Protein AF-A0A2M7E828-F1 (afdb_monomer_lite)

Foldseek 3Di:
DPDPLNVVVVLQVVDCQQDDPNDGNLVSLLVCLVVVPVVSVVSLCVDPVSQVQQWDWADCVVPPPDDDDDTDIGGNSVSVSVVSVDPVNDDDDDDD

Sequence (96 aa):
MENLLDNLKTLLQKDERFISEGELLKNKVVELALKLDKDLIELLLSDKQMKEIFFVEISPSSLRGAERRSNLIIFDKDKFIRFVSNKQFLPDSYTS

InterPro domains:
  IPR022221 Type III restriction/modification enzyme methylation subunit [PF12564] (72-95)

pLDDT: mean 84.22, std 16.23, range [42.56, 98.06]

Radius of gyration: 15.74 Å; chains: 1; bounding box: 30×23×56 Å

Organism: NCBI:txid2014290

Structure (mmCIF, N/CA/C/O backbone):
data_AF-A0A2M7E828-F1
#
_entry.id   AF-A0A2M7E828-F1
#
loop_
_atom_site.group_PDB
_atom_site.id
_atom_site.type_symbol
_atom_site.label_atom_id
_atom_site.label_alt_id
_atom_site.label_comp_id
_atom_site.label_asym_id
_atom_site.label_entity_id
_atom_site.label_seq_id
_atom_site.pdbx_PDB_ins_code
_atom_site.Cartn_x
_atom_site.Cartn_y
_atom_site.Cartn_z
_atom_site.occupancy
_atom_site.B_iso_or_equiv
_atom_site.auth_seq_id
_atom_site.auth_comp_id
_atom_site.auth_asym_id
_atom_site.auth_atom_id
_atom_site.pdbx_PDB_model_num
ATOM 1 N N . MET A 1 1 ? 14.823 7.291 14.756 1.00 42.56 1 MET A N 1
ATOM 2 C CA . MET A 1 1 ? 14.476 6.457 13.590 1.00 42.56 1 MET A CA 1
ATOM 3 C C . MET A 1 1 ? 12.996 6.204 13.698 1.00 42.56 1 MET A C 1
ATOM 5 O O . MET A 1 1 ? 12.603 5.461 14.586 1.00 42.56 1 MET A O 1
ATOM 9 N N . GLU A 1 2 ? 12.189 6.906 12.910 1.00 53.56 2 GLU A N 1
ATOM 10 C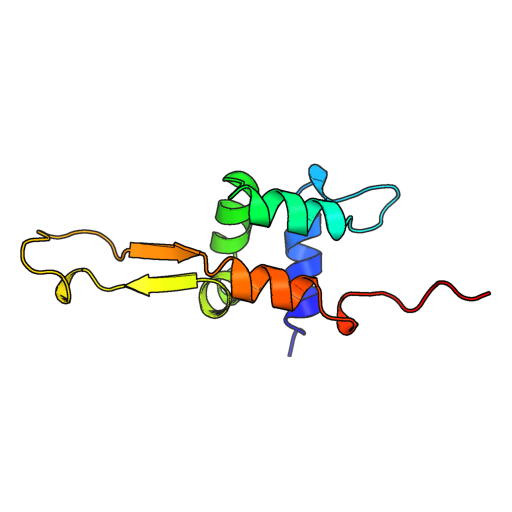 CA . GLU A 1 2 ? 10.764 6.593 12.841 1.00 53.56 2 GLU A CA 1
ATOM 11 C C . GLU A 1 2 ? 10.606 5.159 12.335 1.00 53.56 2 GLU A C 1
ATOM 13 O O . GLU A 1 2 ? 11.278 4.733 11.389 1.00 53.56 2 GLU A O 1
ATOM 18 N N . ASN A 1 3 ? 9.781 4.380 13.025 1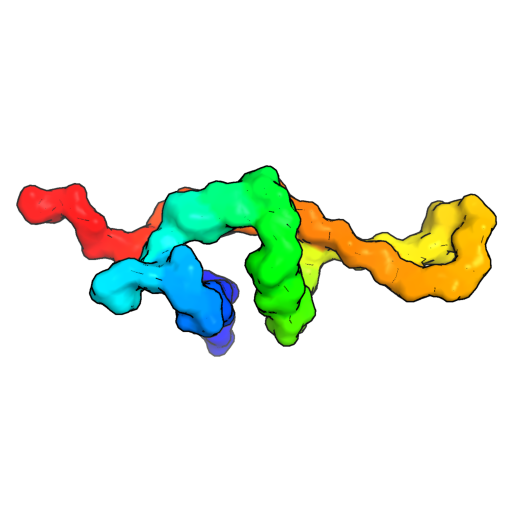.00 84.75 3 ASN A N 1
ATOM 19 C CA . ASN A 1 3 ? 9.486 3.022 12.620 1.00 84.75 3 ASN A CA 1
ATOM 20 C C . ASN A 1 3 ? 8.675 3.089 11.318 1.00 84.75 3 ASN A C 1
ATOM 22 O O . ASN A 1 3 ? 7.678 3.804 11.251 1.00 84.75 3 ASN A O 1
ATOM 26 N N . LEU A 1 4 ? 9.076 2.337 10.287 1.00 88.06 4 LEU A N 1
ATOM 27 C CA . LEU A 1 4 ? 8.328 2.213 9.026 1.00 88.06 4 LEU A CA 1
ATOM 28 C C . LEU A 1 4 ? 6.835 1.949 9.269 1.00 88.06 4 LEU A C 1
ATOM 30 O O . LEU A 1 4 ? 5.979 2.453 8.547 1.00 88.06 4 LEU A O 1
ATOM 34 N N . LEU A 1 5 ? 6.543 1.160 10.302 1.00 86.75 5 LEU A N 1
ATOM 35 C CA . LEU A 1 5 ? 5.189 0.865 10.729 1.00 86.75 5 LEU A CA 1
ATOM 36 C C . LEU A 1 5 ? 4.423 2.116 11.180 1.00 86.75 5 LEU A C 1
ATOM 38 O O . LEU A 1 5 ? 3.281 2.304 10.766 1.00 86.75 5 LEU A O 1
ATOM 42 N N . ASP A 1 6 ? 5.035 2.952 12.015 1.00 88.81 6 ASP A N 1
ATOM 43 C CA . ASP A 1 6 ? 4.398 4.146 12.578 1.00 88.81 6 ASP A CA 1
ATOM 44 C C . ASP A 1 6 ? 4.166 5.199 11.490 1.00 88.81 6 ASP A C 1
ATOM 46 O O . ASP A 1 6 ? 3.094 5.807 11.425 1.00 88.81 6 ASP A O 1
ATOM 50 N N . ASN A 1 7 ? 5.117 5.329 10.560 1.00 91.88 7 ASN A N 1
ATOM 51 C CA . ASN A 1 7 ? 4.975 6.195 9.390 1.00 91.88 7 ASN A CA 1
ATOM 52 C C . ASN A 1 7 ? 3.838 5.720 8.484 1.00 91.88 7 ASN A C 1
ATOM 54 O O . ASN A 1 7 ? 2.989 6.522 8.094 1.00 91.88 7 ASN A O 1
ATOM 58 N N . LEU A 1 8 ? 3.751 4.412 8.213 1.00 93.56 8 LEU A N 1
ATOM 59 C CA . LEU A 1 8 ? 2.650 3.865 7.425 1.00 93.56 8 LEU A CA 1
ATOM 60 C C . LEU A 1 8 ? 1.295 4.069 8.120 1.00 93.56 8 LEU A C 1
ATOM 62 O O . LEU A 1 8 ? 0.335 4.460 7.462 1.00 93.56 8 LEU A O 1
ATOM 66 N N . LYS A 1 9 ? 1.197 3.849 9.437 1.00 91.12 9 LYS A N 1
ATOM 67 C CA . LYS A 1 9 ? -0.048 4.075 10.195 1.00 91.12 9 LYS A CA 1
ATOM 68 C C . LYS A 1 9 ? -0.493 5.534 10.124 1.00 91.12 9 LYS A C 1
ATOM 70 O O . LYS A 1 9 ? -1.639 5.796 9.772 1.00 91.12 9 LYS A O 1
ATOM 75 N N . THR A 1 10 ? 0.425 6.463 10.385 1.00 92.38 10 THR A N 1
ATOM 76 C CA . THR A 1 10 ? 0.163 7.911 10.331 1.00 92.38 10 THR A CA 1
ATOM 77 C C . THR A 1 10 ? -0.275 8.342 8.934 1.00 92.38 10 THR A C 1
ATOM 79 O O . THR A 1 10 ? -1.168 9.173 8.778 1.00 92.38 10 THR A O 1
ATOM 82 N N . LEU A 1 11 ? 0.329 7.765 7.893 1.00 95.06 11 LEU A N 1
ATOM 83 C CA . LEU A 1 11 ? -0.040 8.052 6.514 1.00 95.06 11 LEU A CA 1
ATOM 84 C C . LEU A 1 11 ? -1.444 7.533 6.183 1.00 95.06 11 LEU A C 1
ATOM 86 O O . LEU A 1 11 ? -2.246 8.286 5.641 1.00 95.06 11 LEU A O 1
ATOM 90 N N . LEU A 1 12 ? -1.754 6.283 6.539 1.00 94.69 12 LEU A N 1
ATOM 91 C CA . LEU A 1 12 ? -3.066 5.675 6.293 1.00 94.69 12 LEU A CA 1
ATOM 92 C C . LEU A 1 12 ? -4.186 6.360 7.088 1.00 94.69 12 LEU A C 1
ATOM 94 O O . LEU A 1 12 ? -5.308 6.426 6.606 1.00 94.69 12 LEU A O 1
ATOM 98 N N . GLN A 1 13 ? -3.888 6.931 8.259 1.00 93.31 13 GLN A N 1
ATOM 99 C CA . GLN A 1 13 ? -4.845 7.730 9.036 1.00 93.31 13 GLN A CA 1
ATOM 100 C C . GLN A 1 13 ? -5.326 9.002 8.324 1.00 93.31 13 GLN A C 1
ATOM 102 O O . GLN A 1 13 ? -6.340 9.564 8.728 1.00 93.31 13 GLN A O 1
ATOM 107 N N . LYS A 1 14 ? -4.644 9.453 7.262 1.00 93.81 14 LYS A N 1
ATOM 108 C CA . LYS A 1 14 ? -5.099 10.587 6.437 1.00 93.81 14 LYS A CA 1
ATOM 109 C C . LYS A 1 14 ? -6.285 10.238 5.538 1.00 93.81 14 LYS A C 1
ATOM 111 O O . LYS A 1 14 ? -6.919 11.144 5.008 1.00 93.81 14 LYS A O 1
ATOM 116 N N . ASP A 1 15 ? -6.556 8.952 5.337 1.00 93.56 15 ASP A N 1
ATOM 117 C CA . ASP A 1 15 ? -7.684 8.471 4.552 1.00 93.56 15 ASP A CA 1
ATOM 118 C C . ASP A 1 15 ? -8.754 7.919 5.498 1.00 93.56 15 ASP A C 1
ATOM 120 O O . ASP A 1 15 ? -8.623 6.838 6.078 1.00 93.56 15 ASP A O 1
ATOM 124 N N . GLU A 1 16 ? -9.834 8.688 5.649 1.00 93.00 16 GLU A N 1
ATOM 125 C CA . GLU A 1 16 ? -10.951 8.377 6.545 1.00 93.00 16 GLU A CA 1
ATOM 126 C C . GLU A 1 16 ? -11.592 7.015 6.238 1.00 93.00 16 GLU A C 1
ATOM 128 O O . GLU A 1 16 ? -12.144 6.381 7.135 1.00 93.00 16 GLU A O 1
ATOM 133 N N . ARG A 1 17 ? -11.458 6.499 5.003 1.00 93.75 17 ARG A N 1
ATOM 134 C CA . ARG A 1 17 ? -11.970 5.172 4.612 1.00 93.75 17 ARG A CA 1
ATOM 135 C C . ARG A 1 17 ? -11.297 4.038 5.390 1.00 93.75 17 ARG A C 1
ATOM 137 O O . ARG A 1 17 ? -11.843 2.934 5.444 1.00 93.75 17 ARG A O 1
ATOM 144 N N . PHE A 1 18 ? -10.114 4.278 5.958 1.00 91.75 18 PHE A N 1
ATOM 145 C CA . PHE A 1 18 ? -9.381 3.299 6.754 1.00 91.75 18 PHE A CA 1
ATOM 146 C C . PHE A 1 18 ? -9.633 3.407 8.252 1.00 91.75 18 PHE A C 1
ATOM 148 O O . PHE A 1 18 ? -9.112 2.567 8.980 1.00 91.75 18 PHE A O 1
ATOM 155 N N . ILE A 1 19 ? -10.410 4.378 8.730 1.00 91.62 19 ILE A N 1
ATOM 156 C CA . ILE A 1 19 ? -10.606 4.606 10.163 1.00 91.62 19 ILE A CA 1
ATOM 157 C C . ILE A 1 19 ? -12.034 4.258 10.571 1.00 91.62 19 ILE A C 1
ATOM 159 O O . ILE A 1 19 ? -13.001 4.668 9.938 1.00 91.62 19 ILE A O 1
ATOM 163 N N . SER A 1 20 ? -12.166 3.507 11.662 1.00 88.75 20 SER A N 1
ATOM 164 C CA . SER A 1 20 ? -13.443 3.248 12.326 1.00 88.75 20 SER A CA 1
ATOM 165 C C . SER A 1 20 ? -13.231 3.300 13.825 1.00 88.75 20 SER A C 1
ATOM 167 O O . SER A 1 20 ? -12.332 2.642 14.335 1.00 88.75 20 SER A O 1
ATOM 169 N N . GLU A 1 21 ? -14.041 4.091 14.527 1.00 87.31 21 GLU A N 1
ATOM 170 C CA . GLU A 1 21 ? -13.959 4.241 15.991 1.00 87.31 21 GLU A CA 1
ATOM 171 C C . GLU A 1 21 ? -12.556 4.648 16.498 1.00 87.31 21 GLU A C 1
ATOM 173 O O . GLU A 1 21 ? -12.164 4.326 17.613 1.00 87.31 21 GLU A O 1
ATOM 178 N N . GLY A 1 22 ? -11.790 5.373 15.673 1.00 82.50 22 GLY A N 1
ATOM 179 C CA . GLY A 1 22 ? -10.418 5.797 15.986 1.00 82.50 22 GLY A CA 1
ATOM 180 C C . GLY A 1 22 ? -9.336 4.756 15.676 1.00 82.50 22 GLY A C 1
ATOM 181 O O . GLY A 1 22 ? -8.152 5.068 15.784 1.00 82.50 22 GLY A O 1
ATOM 182 N N . GLU A 1 23 ? -9.719 3.561 15.225 1.00 85.50 23 GLU A N 1
ATOM 183 C CA . GLU A 1 23 ? -8.815 2.453 14.920 1.00 85.50 23 GLU A CA 1
ATOM 184 C C . GLU A 1 23 ? -8.640 2.243 13.412 1.00 85.50 23 GLU A C 1
ATOM 186 O O . GLU A 1 23 ? -9.550 2.456 12.605 1.00 85.50 23 GLU A O 1
ATOM 191 N N . LEU A 1 24 ? -7.447 1.784 13.026 1.00 87.88 24 LEU A N 1
ATOM 192 C CA . LEU A 1 24 ? -7.107 1.517 11.631 1.00 87.88 24 LEU A CA 1
ATOM 193 C C . LEU A 1 24 ? -7.646 0.151 11.178 1.00 87.88 24 LEU A C 1
ATOM 195 O O . LEU A 1 24 ? -7.235 -0.911 11.652 1.00 87.88 24 LEU A O 1
ATOM 199 N N . LEU A 1 25 ? -8.504 0.168 10.165 1.00 91.06 25 LEU A N 1
ATOM 200 C CA . LEU A 1 25 ? -9.109 -0.999 9.540 1.00 91.06 25 LEU A CA 1
ATOM 201 C C . LEU A 1 25 ? -8.123 -1.717 8.607 1.00 91.06 25 LEU A C 1
ATOM 203 O O . LEU A 1 25 ? -8.191 -1.609 7.381 1.00 91.06 25 LEU A O 1
ATOM 207 N N . LYS A 1 26 ? -7.232 -2.533 9.177 1.00 88.06 26 LYS A N 1
ATOM 208 C CA . LYS A 1 26 ? -6.251 -3.342 8.425 1.00 88.06 26 LYS A CA 1
ATOM 209 C C . LYS A 1 26 ? -6.869 -4.139 7.270 1.00 88.06 26 LYS A C 1
ATOM 211 O O . LYS A 1 26 ? -6.324 -4.153 6.168 1.00 88.06 26 LYS A O 1
ATOM 216 N N . ASN A 1 27 ? -8.012 -4.782 7.501 1.00 90.56 27 ASN A N 1
ATOM 217 C CA . ASN A 1 27 ? -8.692 -5.564 6.465 1.00 90.56 27 ASN A CA 1
ATOM 218 C C . ASN A 1 27 ? -9.106 -4.690 5.278 1.00 90.56 27 ASN A C 1
ATOM 220 O O . ASN A 1 27 ? -8.995 -5.127 4.135 1.00 90.56 27 ASN A O 1
ATOM 224 N N . LYS A 1 28 ? -9.516 -3.442 5.541 1.00 93.56 28 LYS A N 1
ATOM 225 C CA . LYS A 1 28 ? -9.893 -2.490 4.498 1.00 93.56 28 LYS A CA 1
ATOM 226 C C . LYS A 1 28 ? -8.684 -2.031 3.691 1.00 93.56 28 LYS A C 1
ATOM 228 O O . LYS A 1 28 ? -8.749 -2.002 2.467 1.00 93.56 28 LYS A O 1
ATOM 233 N N . VAL A 1 29 ? -7.565 -1.761 4.364 1.00 94.38 29 VAL A N 1
ATOM 234 C CA . VAL A 1 29 ? -6.284 -1.435 3.715 1.00 94.38 29 VAL A CA 1
ATOM 235 C C . VAL A 1 29 ? -5.843 -2.571 2.787 1.00 94.38 29 VAL A C 1
ATOM 237 O O . VAL A 1 29 ? -5.499 -2.329 1.632 1.00 94.38 29 VAL A O 1
ATOM 240 N N . VAL A 1 30 ? -5.902 -3.824 3.254 1.00 94.19 30 VAL A N 1
ATOM 241 C CA . VAL A 1 30 ? -5.560 -5.001 2.437 1.00 94.19 30 VAL A CA 1
ATOM 242 C C . VAL A 1 30 ? -6.532 -5.173 1.265 1.00 94.19 30 VAL A C 1
ATOM 244 O O . VAL A 1 30 ? -6.092 -5.441 0.150 1.00 94.19 30 VAL A O 1
ATOM 247 N N . GLU A 1 31 ? -7.836 -4.989 1.483 1.00 95.38 31 GLU A N 1
ATOM 248 C CA . GLU A 1 31 ? -8.854 -5.050 0.427 1.00 95.38 31 GLU A CA 1
ATOM 249 C C . GLU A 1 31 ? -8.588 -4.017 -0.680 1.00 95.38 31 GLU A C 1
ATOM 251 O O . GLU A 1 31 ? -8.596 -4.364 -1.862 1.00 95.38 31 GLU A O 1
ATOM 256 N N . LEU A 1 32 ? -8.325 -2.759 -0.312 1.00 96.88 32 LEU A N 1
ATOM 257 C CA . LEU A 1 32 ? -8.045 -1.693 -1.275 1.00 96.88 32 LEU A CA 1
ATOM 258 C C . LEU A 1 32 ? -6.704 -1.909 -1.991 1.00 96.88 32 LEU A C 1
ATOM 260 O O . LEU A 1 32 ? -6.623 -1.706 -3.203 1.00 96.88 32 LEU A O 1
ATOM 264 N N . ALA A 1 33 ? -5.687 -2.430 -1.300 1.00 96.56 33 ALA A N 1
ATOM 265 C CA . ALA A 1 33 ? -4.432 -2.831 -1.934 1.00 96.56 33 ALA A CA 1
ATOM 266 C C . ALA A 1 33 ? -4.635 -3.966 -2.953 1.00 96.56 33 ALA A 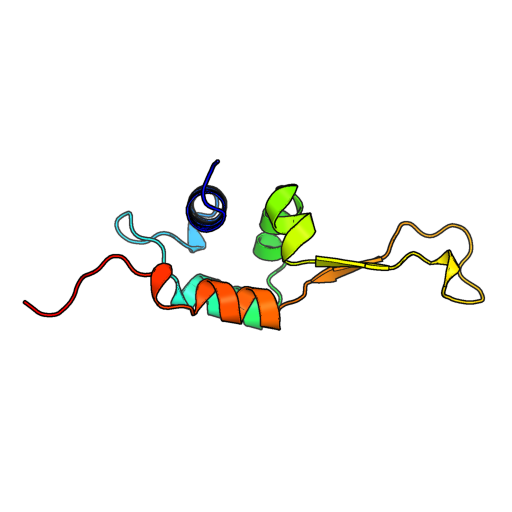C 1
ATOM 268 O O . ALA A 1 33 ? -4.068 -3.924 -4.045 1.00 96.56 33 ALA A O 1
ATOM 269 N N . LEU A 1 34 ? -5.475 -4.961 -2.635 1.00 96.19 34 LEU A N 1
ATOM 270 C CA . LEU A 1 34 ? -5.848 -6.042 -3.556 1.00 96.19 34 LEU A CA 1
ATOM 271 C C . LEU A 1 34 ? -6.567 -5.526 -4.805 1.00 96.19 34 LEU A C 1
ATOM 273 O O . LEU A 1 34 ? -6.341 -6.049 -5.896 1.00 96.19 34 LEU A O 1
ATOM 277 N N . LYS A 1 35 ? -7.399 -4.495 -4.645 1.00 97.31 35 LYS A N 1
ATOM 278 C CA . LYS A 1 35 ? -8.157 -3.851 -5.724 1.00 97.31 35 LYS A CA 1
ATOM 279 C C . LYS A 1 35 ? -7.355 -2.829 -6.531 1.00 97.31 35 LYS A C 1
ATOM 281 O O . LYS A 1 35 ? -7.908 -2.279 -7.478 1.00 97.31 35 LYS A O 1
ATOM 286 N N . LEU A 1 36 ? -6.083 -2.595 -6.186 1.00 97.25 36 LEU A N 1
ATOM 287 C CA . LEU A 1 36 ? -5.262 -1.526 -6.766 1.00 97.25 36 LEU A CA 1
ATOM 288 C C . LEU A 1 36 ? -5.986 -0.170 -6.708 1.00 97.25 36 LEU A C 1
ATOM 290 O O . LEU A 1 36 ? -6.038 0.566 -7.694 1.00 97.25 36 LEU A O 1
ATOM 294 N N . ASP A 1 37 ? -6.589 0.121 -5.553 1.00 98.06 37 ASP A N 1
ATOM 295 C CA . ASP A 1 37 ? -7.282 1.382 -5.304 1.00 98.06 37 ASP A CA 1
ATOM 296 C C . ASP A 1 37 ? -6.352 2.570 -5.582 1.00 98.06 37 ASP A C 1
ATOM 298 O O . ASP A 1 37 ? -5.230 2.632 -5.073 1.00 98.06 37 ASP A O 1
ATOM 302 N N . LYS A 1 38 ? -6.814 3.496 -6.427 1.00 97.31 38 LYS A N 1
ATOM 303 C CA . LYS A 1 38 ? -5.986 4.607 -6.911 1.00 97.31 38 LYS A CA 1
ATOM 304 C C . LYS A 1 38 ? -5.613 5.558 -5.786 1.00 97.31 38 LYS A C 1
ATOM 306 O O . LYS A 1 38 ? -4.444 5.905 -5.673 1.00 97.31 38 LYS A O 1
ATOM 311 N N . ASP A 1 39 ? -6.575 5.903 -4.938 1.00 97.38 39 ASP A N 1
ATOM 312 C CA . ASP A 1 39 ? -6.374 6.858 -3.849 1.00 97.38 39 ASP A CA 1
ATOM 313 C C . ASP A 1 39 ? -5.370 6.307 -2.822 1.00 97.38 39 ASP A C 1
ATOM 315 O O . ASP A 1 39 ? -4.472 7.024 -2.386 1.00 97.38 39 ASP A O 1
ATOM 319 N N . LEU A 1 40 ? -5.438 5.005 -2.503 1.00 97.62 40 LEU A N 1
ATOM 320 C CA . LEU A 1 40 ? -4.424 4.339 -1.677 1.00 97.62 40 LEU A CA 1
ATOM 321 C C . LEU A 1 40 ? -3.036 4.396 -2.330 1.00 97.62 40 LEU A C 1
ATOM 323 O O . LEU A 1 40 ? -2.051 4.703 -1.661 1.00 97.62 40 LEU A O 1
ATOM 327 N N . ILE A 1 41 ? -2.935 4.081 -3.622 1.00 97.75 41 ILE A N 1
ATOM 328 C CA . ILE A 1 41 ? -1.651 4.088 -4.334 1.00 97.75 41 ILE A CA 1
ATOM 329 C C . ILE A 1 41 ? -1.062 5.505 -4.377 1.00 97.75 41 ILE A C 1
ATOM 331 O O . ILE A 1 41 ? 0.128 5.671 -4.113 1.00 97.75 41 ILE A O 1
ATOM 335 N N . GLU A 1 42 ? -1.872 6.523 -4.661 1.00 97.12 42 GLU A N 1
ATOM 336 C CA . GLU A 1 42 ? -1.453 7.928 -4.658 1.00 97.12 42 GLU A CA 1
ATOM 337 C C . GLU A 1 42 ? -1.014 8.387 -3.264 1.00 97.12 42 GLU A C 1
ATOM 339 O O . GLU A 1 42 ? 0.037 9.018 -3.125 1.00 97.12 42 GLU A O 1
ATOM 344 N N . LEU A 1 43 ? -1.753 7.998 -2.222 1.00 97.81 43 LEU A N 1
ATOM 345 C CA . LEU A 1 43 ? -1.389 8.274 -0.837 1.00 97.81 43 LEU A CA 1
ATOM 346 C C . LEU A 1 43 ? -0.022 7.672 -0.491 1.00 97.81 43 LEU A C 1
ATOM 348 O O . LEU A 1 43 ? 0.833 8.371 0.052 1.00 97.81 43 LEU A O 1
ATOM 352 N N . LEU A 1 44 ? 0.225 6.411 -0.855 1.00 97.38 44 LEU A N 1
ATOM 353 C CA . LEU A 1 44 ? 1.519 5.758 -0.638 1.00 97.38 44 LEU A CA 1
ATOM 354 C C . LEU A 1 44 ? 2.644 6.396 -1.470 1.00 97.38 44 LEU A C 1
ATOM 356 O O . LEU A 1 44 ? 3.767 6.499 -0.989 1.00 97.38 44 LEU A O 1
ATOM 360 N N . LEU A 1 45 ? 2.366 6.855 -2.693 1.00 95.94 45 LEU A N 1
ATOM 361 C CA . LEU A 1 45 ? 3.348 7.552 -3.536 1.00 95.94 45 LEU A CA 1
ATOM 362 C C . LEU A 1 45 ? 3.717 8.944 -3.012 1.00 95.94 45 LEU A C 1
ATOM 364 O O . LEU A 1 45 ? 4.805 9.433 -3.322 1.00 95.94 45 LEU A O 1
ATOM 368 N N . SER A 1 46 ? 2.824 9.581 -2.249 1.00 95.88 46 SER A N 1
ATOM 369 C CA . SER A 1 46 ? 3.062 10.904 -1.660 1.00 95.88 46 SER A CA 1
ATOM 370 C C . SER A 1 46 ? 4.139 10.893 -0.570 1.00 95.88 46 SER A C 1
ATOM 372 O O . SER A 1 46 ? 4.741 11.930 -0.287 1.00 95.88 46 SER A O 1
ATOM 374 N N . ASP A 1 47 ? 4.415 9.723 0.012 1.00 96.50 47 ASP A N 1
ATOM 375 C CA . ASP A 1 47 ? 5.437 9.534 1.031 1.00 96.50 47 ASP A CA 1
ATOM 376 C C . ASP A 1 47 ? 6.701 8.899 0.438 1.00 96.50 47 ASP A C 1
ATOM 378 O O . ASP A 1 47 ? 6.670 7.843 -0.198 1.00 96.50 47 ASP A O 1
ATOM 382 N N . LYS A 1 48 ? 7.849 9.545 0.663 1.00 94.75 48 LYS A N 1
ATOM 383 C CA . LYS A 1 48 ? 9.132 9.116 0.093 1.00 94.75 48 LYS A CA 1
ATOM 384 C C . LYS A 1 48 ? 9.547 7.723 0.579 1.00 94.75 48 LYS A C 1
ATOM 386 O O . LYS A 1 48 ? 10.019 6.922 -0.225 1.00 94.75 48 LYS A O 1
ATOM 391 N N . GLN A 1 49 ? 9.368 7.430 1.866 1.00 94.75 49 GLN A N 1
ATOM 392 C CA . GLN A 1 49 ? 9.776 6.157 2.455 1.00 94.75 49 GLN A CA 1
ATOM 393 C C . GLN A 1 49 ? 8.861 5.021 1.978 1.00 94.75 49 GLN A C 1
ATOM 395 O O . GLN A 1 49 ? 9.347 3.944 1.630 1.00 94.75 49 GLN A O 1
ATOM 400 N N . MET A 1 50 ? 7.548 5.261 1.893 1.00 96.19 50 MET A N 1
ATOM 401 C CA . MET A 1 50 ? 6.612 4.287 1.321 1.00 96.19 50 MET A CA 1
ATOM 402 C C . MET A 1 50 ? 6.913 4.026 -0.153 1.00 96.19 50 MET A C 1
ATOM 404 O O . MET A 1 50 ? 6.929 2.866 -0.571 1.00 96.19 50 MET A O 1
ATOM 408 N N . LYS A 1 51 ? 7.211 5.081 -0.925 1.00 95.88 51 LYS A N 1
ATOM 409 C CA . LYS A 1 51 ? 7.620 4.963 -2.327 1.00 95.88 51 LYS A CA 1
ATOM 410 C C . LYS A 1 51 ? 8.861 4.079 -2.480 1.00 95.88 51 LYS A C 1
ATOM 412 O O . LYS A 1 51 ? 8.845 3.150 -3.277 1.00 95.88 51 LYS A O 1
ATOM 417 N N . GLU A 1 52 ? 9.913 4.328 -1.704 1.00 95.06 52 GLU A N 1
ATOM 418 C CA . GLU A 1 52 ? 11.167 3.559 -1.765 1.00 95.06 52 GLU A CA 1
ATOM 419 C C . GLU A 1 52 ? 10.989 2.077 -1.397 1.00 95.06 52 GLU A C 1
ATOM 421 O O . GLU A 1 52 ? 11.717 1.215 -1.890 1.00 95.06 52 GLU A O 1
ATOM 426 N N . ILE A 1 53 ? 10.025 1.758 -0.530 1.00 95.12 53 ILE A N 1
ATOM 427 C CA . ILE A 1 53 ? 9.864 0.403 0.007 1.00 95.12 53 ILE A CA 1
ATOM 428 C C . ILE A 1 53 ? 8.846 -0.411 -0.782 1.00 95.12 53 ILE A C 1
ATOM 430 O O . ILE A 1 53 ? 9.091 -1.593 -1.027 1.00 95.12 53 ILE A O 1
ATOM 434 N N . PHE A 1 54 ? 7.713 0.176 -1.158 1.00 96.88 54 PHE A N 1
ATOM 435 C CA . PHE A 1 54 ? 6.589 -0.549 -1.757 1.00 96.88 54 PHE A CA 1
ATOM 436 C C . PHE A 1 54 ? 6.464 -0.358 -3.264 1.00 96.88 54 PHE A C 1
ATOM 438 O O . PHE A 1 54 ? 5.528 -0.887 -3.859 1.00 96.88 54 PHE A O 1
ATOM 445 N N . PHE A 1 55 ? 7.391 0.363 -3.894 1.00 97.38 55 PHE A N 1
ATOM 446 C CA . PHE A 1 55 ? 7.375 0.559 -5.334 1.00 97.38 55 PHE A CA 1
ATOM 447 C C . PHE A 1 55 ? 8.712 0.211 -5.971 1.00 97.38 55 PHE A C 1
ATOM 449 O O . PHE A 1 55 ? 9.779 0.337 -5.374 1.00 97.38 55 PHE A O 1
ATOM 456 N N . VAL A 1 56 ? 8.628 -0.226 -7.222 1.00 94.94 56 VAL A N 1
ATOM 457 C CA . VAL A 1 56 ? 9.773 -0.499 -8.080 1.00 94.94 56 VAL A CA 1
ATOM 458 C C . VAL A 1 56 ? 9.793 0.551 -9.177 1.00 94.94 56 VAL A C 1
ATOM 460 O O . VAL A 1 56 ? 8.822 0.708 -9.917 1.00 94.94 56 V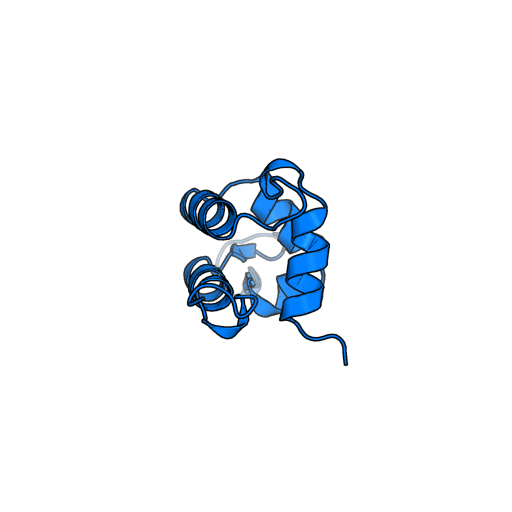AL A O 1
ATOM 463 N N . GLU A 1 57 ? 10.905 1.268 -9.281 1.00 90.88 57 GLU A N 1
ATOM 464 C CA . GLU A 1 57 ? 11.128 2.253 -10.331 1.00 90.88 57 GLU A CA 1
ATOM 465 C C . GLU A 1 57 ? 11.922 1.615 -11.477 1.00 90.88 57 GLU A C 1
ATOM 467 O O . GLU A 1 57 ? 13.028 1.111 -11.284 1.00 90.88 57 GLU A O 1
ATOM 472 N N . ILE A 1 58 ? 11.348 1.611 -12.679 1.00 86.81 58 ILE A N 1
ATOM 473 C CA . ILE A 1 58 ? 11.969 1.067 -13.886 1.00 86.81 58 ILE A CA 1
ATOM 474 C C . ILE A 1 58 ? 12.355 2.229 -14.788 1.00 86.81 58 ILE A C 1
ATOM 476 O O . ILE A 1 58 ? 11.500 2.975 -15.278 1.00 86.81 58 ILE A O 1
ATOM 480 N N . SER A 1 59 ? 13.658 2.357 -15.041 1.00 81.06 59 SER A N 1
ATOM 481 C CA . SER A 1 59 ? 14.153 3.313 -16.022 1.00 81.06 59 SER A CA 1
ATOM 482 C C . SER A 1 59 ? 13.777 2.841 -17.432 1.00 81.06 59 SER A C 1
ATOM 484 O O . SER A 1 59 ? 14.160 1.740 -17.837 1.00 81.06 59 SER A O 1
ATOM 486 N N . PRO A 1 60 ? 13.080 3.661 -18.235 1.00 70.31 60 PRO A N 1
ATOM 487 C CA . PRO A 1 60 ? 12.726 3.301 -19.604 1.00 70.31 60 PRO A CA 1
ATOM 488 C C . PRO A 1 60 ? 13.943 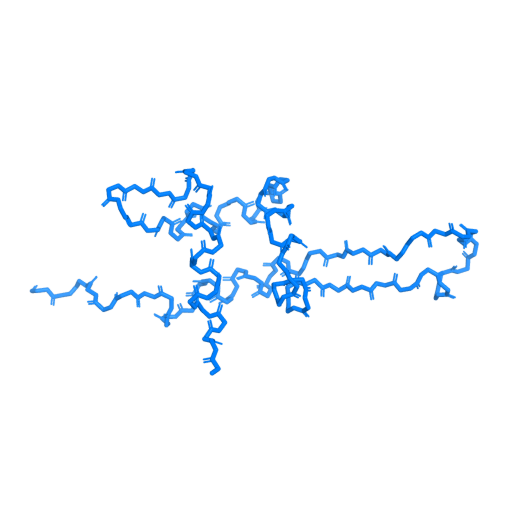3.177 -20.531 1.00 70.31 60 PRO A C 1
ATOM 490 O O . PRO A 1 60 ? 13.808 2.628 -21.618 1.00 70.31 60 PRO A O 1
ATOM 493 N N . SER A 1 61 ? 15.141 3.588 -20.094 1.00 67.19 61 SER A N 1
ATOM 494 C CA . SER A 1 61 ? 16.403 3.299 -20.797 1.00 67.19 61 SER A CA 1
ATOM 495 C C . SER A 1 61 ? 16.664 1.796 -20.987 1.00 67.19 61 SER A C 1
ATOM 497 O O . SER A 1 61 ? 17.382 1.404 -21.905 1.00 67.19 61 SER A O 1
ATOM 499 N N . SER A 1 62 ? 16.045 0.946 -20.161 1.00 60.84 62 SER A N 1
ATOM 500 C CA . SER A 1 62 ? 16.103 -0.517 -20.256 1.00 60.84 62 SER A CA 1
ATOM 501 C C . SER A 1 62 ? 15.128 -1.108 -21.288 1.00 60.84 62 SER A C 1
ATOM 503 O O . SER A 1 62 ? 15.213 -2.296 -21.595 1.00 60.84 62 SER A O 1
ATOM 505 N N . LEU A 1 63 ? 14.206 -0.307 -21.838 1.00 63.81 63 LEU A N 1
ATOM 506 C CA . LEU A 1 63 ? 13.186 -0.730 -22.801 1.00 63.81 63 LEU A CA 1
ATOM 507 C C . LEU A 1 63 ? 13.481 -0.105 -24.173 1.00 63.81 63 LEU A C 1
ATOM 509 O O . LEU A 1 63 ? 13.387 1.107 -24.365 1.00 63.81 63 LEU A O 1
ATOM 513 N N . ARG A 1 64 ? 13.838 -0.935 -25.163 1.00 61.72 64 ARG A N 1
ATOM 514 C CA . ARG A 1 64 ? 14.081 -0.464 -26.538 1.00 61.72 64 ARG A CA 1
ATOM 515 C C . ARG A 1 64 ? 12.812 0.180 -27.115 1.00 61.72 64 ARG A C 1
ATOM 517 O O . ARG A 1 64 ? 11.756 -0.440 -27.118 1.00 61.72 64 ARG A O 1
ATOM 524 N N . GLY A 1 65 ? 12.943 1.401 -27.637 1.00 64.69 65 GLY A N 1
ATOM 525 C CA . GLY A 1 65 ? 11.863 2.134 -28.315 1.00 64.69 65 GLY A CA 1
ATOM 526 C C . GLY A 1 65 ? 11.073 3.116 -27.441 1.00 64.69 65 GLY A C 1
ATOM 527 O O . GLY A 1 65 ? 10.147 3.749 -27.938 1.00 64.69 65 GLY A O 1
ATOM 528 N N . ALA A 1 66 ? 11.419 3.280 -26.161 1.00 57.38 66 ALA A N 1
ATOM 529 C CA . ALA A 1 66 ? 10.792 4.283 -25.305 1.00 57.38 66 ALA A CA 1
ATOM 530 C C . ALA A 1 66 ? 11.491 5.648 -25.454 1.00 57.38 66 ALA A C 1
ATOM 532 O O . ALA A 1 66 ? 12.461 5.946 -24.760 1.00 57.38 66 ALA A O 1
ATOM 533 N N . GLU A 1 67 ? 11.003 6.499 -26.358 1.00 61.31 67 GLU A N 1
ATOM 534 C CA . GLU A 1 67 ? 11.396 7.913 -26.377 1.00 61.31 67 GLU A CA 1
ATOM 535 C C . GLU A 1 67 ? 11.001 8.597 -25.064 1.00 61.31 67 GLU A C 1
ATOM 537 O O . GLU A 1 67 ? 9.863 8.444 -24.631 1.00 61.31 67 GLU A O 1
ATOM 542 N N . ARG A 1 68 ? 11.951 9.319 -24.441 1.00 60.66 68 ARG A N 1
ATOM 543 C CA . ARG A 1 68 ? 11.829 10.178 -23.238 1.00 60.66 68 ARG A CA 1
ATOM 544 C C . ARG A 1 68 ? 10.540 9.986 -22.422 1.00 60.66 68 ARG A C 1
ATOM 546 O O . ARG A 1 68 ? 9.740 10.908 -22.278 1.00 60.66 68 ARG A O 1
ATOM 553 N N . ARG A 1 69 ? 10.350 8.793 -21.858 1.00 63.72 69 ARG A N 1
ATOM 554 C CA . ARG A 1 69 ? 9.298 8.550 -20.865 1.00 63.72 69 ARG A CA 1
ATOM 555 C C . ARG A 1 69 ? 9.846 8.835 -19.474 1.00 63.72 69 ARG A C 1
ATOM 557 O O . ARG A 1 69 ? 11.017 8.585 -19.196 1.00 63.72 69 ARG A O 1
ATOM 564 N N . SER A 1 70 ? 8.989 9.373 -18.616 1.00 70.00 70 SER A N 1
ATOM 565 C CA . SER A 1 70 ? 9.184 9.366 -17.170 1.00 70.00 70 SER A CA 1
ATOM 566 C C . SER A 1 70 ? 9.417 7.932 -16.682 1.00 70.00 70 SER A C 1
ATOM 568 O O . SER A 1 70 ? 8.970 6.969 -17.314 1.00 70.00 70 SER A O 1
ATOM 570 N N . ASN A 1 71 ? 10.144 7.784 -15.573 1.00 78.81 71 ASN A N 1
ATOM 571 C CA . ASN A 1 71 ? 10.366 6.477 -14.964 1.00 78.81 71 ASN A CA 1
ATOM 572 C C . ASN A 1 71 ? 9.023 5.788 -14.678 1.00 78.81 71 ASN A C 1
ATOM 574 O O . ASN A 1 71 ? 8.070 6.431 -14.230 1.00 78.81 71 ASN A O 1
ATOM 578 N N . LEU A 1 72 ? 8.944 4.486 -14.958 1.00 87.69 72 LEU A N 1
ATOM 579 C CA . LEU A 1 72 ? 7.755 3.699 -14.649 1.00 87.69 72 LEU A CA 1
ATOM 580 C C . LEU A 1 72 ? 7.808 3.321 -13.173 1.00 87.69 72 LEU A C 1
ATOM 582 O O . LEU A 1 72 ? 8.801 2.755 -12.725 1.00 87.69 72 LEU A O 1
ATOM 586 N N . ILE A 1 73 ? 6.750 3.618 -12.429 1.00 91.75 73 ILE A N 1
ATOM 587 C CA . ILE A 1 73 ? 6.652 3.280 -11.010 1.00 91.75 73 ILE A CA 1
ATOM 588 C C . ILE A 1 73 ? 5.597 2.185 -10.870 1.00 91.75 73 ILE A C 1
ATOM 590 O O . ILE A 1 73 ? 4.440 2.381 -11.237 1.00 91.75 73 ILE A O 1
ATOM 594 N N . ILE A 1 74 ? 6.008 1.022 -10.374 1.00 94.56 74 ILE A N 1
ATOM 595 C CA . ILE A 1 74 ? 5.151 -0.153 -10.211 1.00 94.56 74 ILE A CA 1
ATOM 596 C C . ILE A 1 74 ? 4.924 -0.388 -8.725 1.00 94.56 74 ILE A C 1
ATOM 598 O O . ILE A 1 74 ? 5.882 -0.474 -7.964 1.00 94.56 74 ILE A O 1
ATOM 602 N N . PHE A 1 75 ? 3.663 -0.519 -8.320 1.00 97.50 75 PHE A N 1
ATOM 603 C CA . PHE A 1 75 ? 3.306 -0.871 -6.950 1.00 97.50 75 PHE A CA 1
ATOM 604 C C . PHE A 1 75 ? 3.554 -2.362 -6.690 1.00 97.50 75 PHE A C 1
ATOM 606 O O . PHE A 1 75 ? 2.909 -3.221 -7.296 1.00 97.50 75 PHE A O 1
ATOM 613 N N . ASP A 1 76 ? 4.461 -2.676 -5.765 1.00 97.25 76 ASP A N 1
ATOM 614 C CA . ASP A 1 76 ? 4.695 -4.034 -5.271 1.00 97.25 76 ASP A CA 1
ATOM 615 C C . ASP A 1 76 ? 3.619 -4.397 -4.238 1.00 97.25 76 ASP A C 1
ATOM 617 O O . ASP A 1 76 ? 3.823 -4.417 -3.017 1.00 97.25 76 ASP A O 1
ATOM 621 N N . LYS A 1 77 ? 2.423 -4.659 -4.771 1.00 95.50 77 LYS A N 1
ATOM 622 C CA . LYS A 1 77 ? 1.223 -5.014 -4.010 1.00 95.50 77 LYS A CA 1
ATOM 623 C C . LYS A 1 77 ? 1.476 -6.166 -3.040 1.00 95.50 77 LYS A C 1
ATOM 625 O O . LYS A 1 77 ? 0.991 -6.137 -1.911 1.00 95.50 77 LYS A O 1
ATOM 630 N N . ASP A 1 78 ? 2.207 -7.192 -3.465 1.00 94.69 78 ASP A N 1
ATOM 631 C CA . ASP A 1 78 ? 2.393 -8.391 -2.651 1.00 94.69 78 ASP A CA 1
ATOM 632 C C . ASP A 1 78 ? 3.329 -8.118 -1.471 1.00 94.69 78 ASP A C 1
ATOM 634 O O . ASP A 1 78 ? 3.052 -8.568 -0.356 1.00 94.69 78 ASP A O 1
ATOM 638 N N . LYS A 1 79 ? 4.389 -7.324 -1.672 1.00 95.06 79 LYS A N 1
ATOM 639 C CA . LYS A 1 79 ? 5.239 -6.839 -0.578 1.00 95.06 79 LYS A CA 1
ATOM 640 C C . LYS A 1 79 ? 4.456 -5.971 0.401 1.00 95.06 79 LYS A C 1
ATOM 642 O O . LYS A 1 79 ? 4.565 -6.185 1.609 1.00 95.06 79 LYS A O 1
ATOM 647 N N . PHE A 1 80 ? 3.636 -5.047 -0.101 1.00 95.81 80 PHE A N 1
ATOM 648 C CA . PHE A 1 80 ? 2.794 -4.195 0.740 1.00 95.81 80 PHE A CA 1
ATOM 649 C C . PHE A 1 80 ? 1.803 -5.013 1.578 1.00 95.81 80 PHE A C 1
ATOM 651 O O . PHE A 1 80 ? 1.759 -4.876 2.800 1.00 95.81 80 PHE A O 1
ATOM 658 N N . ILE A 1 81 ? 1.060 -5.930 0.952 1.00 93.94 81 ILE A N 1
ATOM 659 C CA . ILE A 1 81 ? 0.090 -6.781 1.654 1.00 93.94 81 ILE A CA 1
ATOM 660 C C . ILE A 1 81 ? 0.790 -7.651 2.694 1.00 93.94 81 ILE A C 1
ATOM 662 O O . ILE A 1 81 ? 0.297 -7.752 3.815 1.00 93.94 81 ILE A O 1
ATOM 666 N N . ARG A 1 82 ? 1.942 -8.257 2.373 1.00 92.00 82 ARG A N 1
ATOM 667 C CA . ARG A 1 82 ? 2.725 -9.041 3.345 1.00 92.00 82 ARG A CA 1
ATOM 668 C C . ARG A 1 82 ? 3.165 -8.192 4.533 1.00 92.00 82 ARG A C 1
ATOM 670 O O . ARG A 1 82 ? 3.089 -8.667 5.664 1.00 92.00 82 ARG A O 1
ATOM 677 N N . PHE A 1 83 ? 3.587 -6.954 4.285 1.00 92.00 83 PHE A N 1
ATOM 678 C CA . PHE A 1 83 ? 3.995 -6.022 5.331 1.00 92.00 83 PHE A CA 1
ATOM 679 C C . PHE A 1 83 ? 2.833 -5.678 6.270 1.00 92.00 83 PHE A C 1
ATOM 681 O O . PHE A 1 83 ? 2.925 -5.919 7.472 1.00 92.00 83 PHE A O 1
ATOM 688 N N . VAL A 1 84 ? 1.709 -5.212 5.718 1.00 90.12 84 VAL A N 1
ATOM 689 C CA . VAL A 1 84 ? 0.498 -4.873 6.486 1.00 90.12 84 VAL A CA 1
ATOM 690 C C . VAL A 1 84 ? -0.072 -6.105 7.198 1.00 90.12 84 VAL A C 1
ATOM 692 O O . VAL A 1 84 ? -0.579 -6.019 8.316 1.00 90.12 84 VAL A O 1
ATOM 695 N N . SER A 1 85 ? 0.043 -7.284 6.585 1.00 85.12 85 SER A N 1
ATOM 696 C CA . SER A 1 85 ? -0.456 -8.545 7.141 1.00 85.12 85 SER A CA 1
ATOM 697 C C . SER A 1 85 ? 0.379 -9.081 8.306 1.00 85.12 85 SER A C 1
ATOM 699 O O . SER A 1 85 ? -0.156 -9.867 9.089 1.00 85.12 85 SER A O 1
ATOM 701 N N . ASN A 1 86 ? 1.626 -8.633 8.487 1.00 81.25 86 ASN A N 1
ATOM 702 C CA . ASN A 1 86 ? 2.506 -9.119 9.550 1.00 81.25 86 ASN A CA 1
ATOM 703 C C . ASN A 1 86 ? 1.956 -8.801 10.961 1.00 81.25 86 ASN A C 1
ATOM 705 O O . ASN A 1 86 ? 1.256 -7.806 11.166 1.00 81.25 86 ASN A O 1
ATOM 709 N N . LYS A 1 87 ? 2.260 -9.661 11.945 1.00 60.56 87 LYS A N 1
ATOM 710 C CA . LYS A 1 87 ? 1.714 -9.606 13.315 1.00 60.56 87 LYS A CA 1
ATOM 711 C C . LYS A 1 87 ? 2.091 -8.329 14.073 1.00 60.56 87 LYS A C 1
ATOM 713 O O . LYS A 1 87 ? 1.298 -7.879 14.883 1.00 60.56 87 LYS A O 1
ATOM 718 N N . GLN A 1 88 ? 3.231 -7.704 13.767 1.00 59.88 88 GLN A N 1
ATOM 719 C CA . GLN A 1 88 ? 3.634 -6.420 14.370 1.00 59.88 88 GLN A CA 1
ATOM 720 C C . GLN A 1 88 ? 2.750 -5.230 13.963 1.00 59.88 88 GLN A C 1
ATOM 722 O O . GLN A 1 88 ? 2.815 -4.183 14.593 1.00 59.88 88 GLN A O 1
ATOM 727 N N . PHE A 1 89 ? 1.910 -5.371 12.932 1.00 56.47 89 PHE A N 1
ATOM 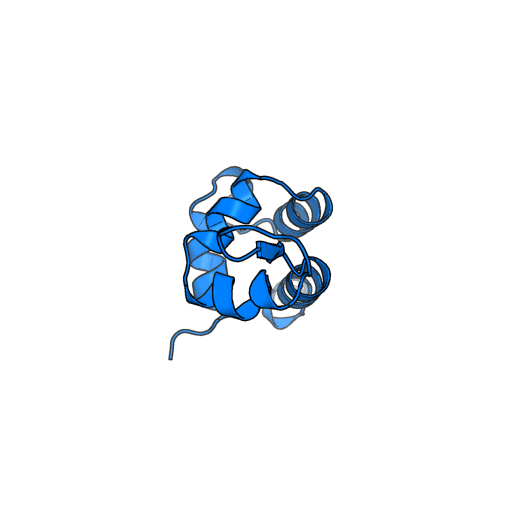728 C CA . PHE A 1 89 ? 0.918 -4.349 12.589 1.00 56.47 89 PHE A CA 1
ATOM 729 C C . PHE A 1 89 ? -0.259 -4.311 13.587 1.00 56.47 89 PHE A C 1
ATOM 731 O O . PHE A 1 89 ? -1.031 -3.355 13.581 1.00 56.47 89 PHE A O 1
ATOM 738 N N . LEU A 1 90 ? -0.401 -5.333 14.439 1.00 54.19 90 LEU A N 1
ATOM 739 C CA . LEU A 1 90 ? -1.443 -5.423 15.461 1.00 54.19 90 LEU A CA 1
ATOM 740 C C . LEU A 1 90 ? -1.033 -4.633 16.720 1.00 54.19 90 LEU A C 1
ATOM 742 O O . LEU A 1 90 ? 0.117 -4.745 17.145 1.00 54.19 90 LEU A O 1
ATOM 746 N N . PRO A 1 91 ? -1.942 -3.882 17.362 1.00 51.09 91 PRO A N 1
ATOM 747 C CA . PRO A 1 91 ? -1.908 -3.745 18.812 1.00 51.09 91 PRO A CA 1
ATOM 748 C C . PRO A 1 91 ? -2.165 -5.125 19.439 1.00 51.09 91 PRO A C 1
ATOM 750 O O . PRO A 1 91 ? -3.019 -5.875 18.958 1.00 51.09 91 PRO A O 1
ATOM 753 N N . ASP A 1 92 ? -1.441 -5.475 20.502 1.00 47.84 92 ASP A N 1
ATOM 754 C CA . ASP A 1 92 ? -1.782 -6.637 21.326 1.00 47.84 92 ASP A CA 1
ATOM 755 C C . ASP A 1 92 ? -3.156 -6.403 21.962 1.00 47.84 92 ASP A C 1
ATOM 757 O O . ASP A 1 92 ? -3.261 -5.733 22.985 1.00 47.84 92 ASP A O 1
ATOM 761 N N . SER A 1 93 ? -4.222 -6.929 21.364 1.00 44.72 93 SER A N 1
ATOM 762 C CA . SER A 1 93 ? -5.467 -7.264 22.063 1.00 44.72 93 SER A CA 1
ATOM 763 C C . SER A 1 93 ? -6.354 -8.116 21.166 1.00 44.72 93 SER A C 1
ATOM 765 O O . SER A 1 93 ? -6.789 -7.673 20.111 1.00 44.72 93 SER A O 1
ATOM 767 N N . TYR A 1 94 ? -6.546 -9.378 21.551 1.00 44.78 94 TYR A N 1
ATOM 768 C CA . TYR A 1 94 ? -7.798 -9.870 22.142 1.00 44.78 94 TYR A CA 1
ATOM 769 C C . TYR A 1 94 ? -7.608 -11.340 22.561 1.00 44.78 94 TYR A C 1
ATOM 771 O O . TYR A 1 94 ? -7.973 -12.272 21.852 1.00 44.78 94 TYR A O 1
ATOM 779 N N . THR A 1 95 ? -7.035 -11.529 23.749 1.00 47.75 95 THR A N 1
ATOM 780 C CA . THR A 1 95 ? -7.560 -12.482 24.736 1.00 47.75 95 THR A CA 1
ATOM 781 C C . THR A 1 95 ? -7.588 -11.735 26.064 1.00 47.75 95 THR A C 1
ATOM 783 O O . THR A 1 95 ? -6.535 -11.487 26.653 1.00 47.75 95 THR A O 1
ATOM 786 N N . SER A 1 96 ? -8.778 -11.304 26.476 1.00 47.69 96 SER A N 1
ATOM 787 C CA . SER A 1 96 ? -9.125 -11.194 27.897 1.00 47.69 96 SER A CA 1
ATOM 788 C C . SER A 1 96 ? -9.763 -12.505 28.328 1.00 47.69 96 SER A C 1
ATOM 790 O O . SER A 1 96 ? -10.394 -13.142 27.451 1.00 47.69 96 SER A O 1
#

Secondary structure (DSSP, 8-state):
---HHHHHHHHHTTSGGGEETTEE-HHHHHHHHHTT-HHHHHHHHHSHHHHHHHEEEE-GGGSTT--SPPPEEEE-HHHHHHHHHSGGGS-S----